Protein AF-A0A961VCJ3-F1 (afdb_monomer_lite)

Radius of gyration: 32.5 Å; chains: 1; bounding box: 56×21×113 Å

Secondary structure (DSSP, 8-state):
--------HHHHHHHHHHHHHHHHHHHHHHHHHHHHHHHHHHHHHHHHHHHHHHHHHHHHHHHHHHHHHHHHHHHHTT--SHHHHHHHHHHHHHHHHHHHHHHHHHHHHHHHHHHHHHHHHHHHHHHHHHHHT----

Sequence (137 aa):
MAMSVEVPAAVREFAEKGLEQAKENYAKLKAVAEDANGAVEDTFATATKGMTD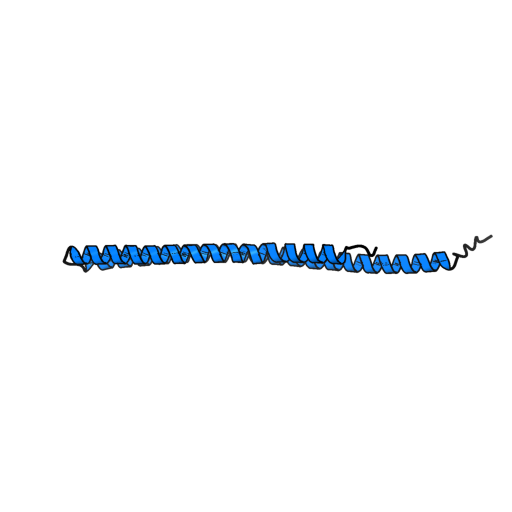FSLRAIDMVKDNADASFDFCKSLFGVKTVSEVIELQTGFVRTQYEAAVSQSKELTEFANDLTQKTFKPLADNAQKAFKDFKLPA

pLDDT: mean 82.03, std 11.37, range [35.59, 94.69]

Foldseek 3Di:
DDPPPPPPPVNVVVVVVVVVVVVVVVVLVVVLVVLLVVLVVQLVVLVVVLVVVVVVLVVVLVVVVVVLVVVLVVQVVVDDDPVSVVVSVVVSVVVVVVSVVVSVVVVVVSVVVNCCSNVVSVVVSVVVSVVVPPPDD

Structure (mmCIF, N/CA/C/O backbone):
data_AF-A0A961VCJ3-F1
#
_entry.id   AF-A0A961VCJ3-F1
#
loop_
_atom_site.group_PDB
_atom_site.id
_atom_site.type_symbol
_atom_site.label_atom_id
_atom_site.label_alt_id
_atom_site.label_comp_id
_atom_site.label_asym_id
_atom_site.label_entity_id
_atom_site.label_seq_id
_atom_site.pdbx_PDB_ins_code
_atom_site.Cartn_x
_atom_site.Cartn_y
_atom_site.Cartn_z
_atom_site.occupancy
_atom_site.B_iso_or_equiv
_atom_site.auth_seq_id
_atom_site.auth_comp_id
_atom_site.auth_asym_id
_atom_site.auth_atom_id
_atom_site.pdbx_PDB_model_num
ATOM 1 N N . MET A 1 1 ? 25.626 -6.279 -75.212 1.00 35.59 1 MET A N 1
ATOM 2 C CA . MET A 1 1 ? 26.747 -5.725 -74.426 1.00 35.59 1 MET A CA 1
ATOM 3 C C . MET A 1 1 ? 26.295 -5.681 -72.981 1.00 35.59 1 MET A C 1
ATOM 5 O O . MET A 1 1 ? 25.295 -5.034 -72.704 1.00 35.59 1 MET A O 1
ATOM 9 N N . ALA A 1 2 ? 26.932 -6.457 -72.106 1.00 42.78 2 ALA A N 1
ATOM 10 C CA . ALA A 1 2 ? 26.619 -6.447 -70.683 1.00 42.78 2 ALA A CA 1
ATOM 11 C C . ALA A 1 2 ? 27.170 -5.148 -70.081 1.00 42.78 2 ALA A C 1
ATOM 13 O O . ALA A 1 2 ? 28.362 -4.878 -70.199 1.00 42.78 2 ALA A O 1
ATOM 14 N N . MET A 1 3 ? 26.305 -4.323 -69.490 1.00 38.69 3 MET A N 1
ATOM 15 C CA . MET A 1 3 ? 26.743 -3.204 -68.659 1.00 38.69 3 MET A CA 1
ATOM 16 C C . MET A 1 3 ? 27.303 -3.787 -67.362 1.00 38.69 3 MET A C 1
ATOM 18 O O . MET A 1 3 ? 26.560 -4.046 -66.417 1.00 38.69 3 MET A O 1
ATOM 22 N N . SER A 1 4 ? 28.610 -4.036 -67.335 1.00 49.41 4 SER A N 1
ATOM 23 C CA . SER A 1 4 ? 29.342 -4.301 -66.101 1.00 49.41 4 SER A CA 1
ATOM 24 C C . SER A 1 4 ? 29.375 -3.004 -65.299 1.00 49.41 4 SER A C 1
ATOM 26 O O . SER A 1 4 ? 30.224 -2.145 -65.522 1.00 49.41 4 SER A O 1
ATOM 28 N N . VAL A 1 5 ? 28.406 -2.822 -64.403 1.00 56.38 5 VAL A N 1
ATOM 29 C CA . VAL A 1 5 ? 28.490 -1.790 -63.368 1.00 56.38 5 VAL A CA 1
ATOM 30 C C . VAL A 1 5 ? 29.555 -2.261 -62.382 1.00 56.38 5 VAL A C 1
ATOM 32 O O . VAL A 1 5 ? 29.269 -3.004 -61.446 1.00 56.38 5 VAL A O 1
ATOM 35 N N . GLU A 1 6 ? 30.809 -1.884 -62.622 1.00 60.78 6 GLU A N 1
ATOM 36 C CA . GLU A 1 6 ? 31.854 -1.976 -61.606 1.00 60.78 6 GLU A CA 1
ATOM 37 C C . GLU A 1 6 ? 31.516 -0.954 -60.525 1.00 60.78 6 GLU A C 1
ATOM 39 O O . GLU A 1 6 ? 31.773 0.241 -60.658 1.00 60.78 6 GLU A O 1
ATOM 44 N N . VAL A 1 7 ? 30.846 -1.423 -59.473 1.00 63.94 7 VAL A N 1
ATOM 45 C CA . VAL A 1 7 ? 30.576 -0.615 -58.287 1.00 63.94 7 VAL A CA 1
ATOM 46 C C . VAL A 1 7 ? 31.932 -0.161 -57.728 1.00 63.94 7 VAL A C 1
ATOM 48 O O . VAL A 1 7 ? 32.728 -1.022 -57.338 1.00 63.94 7 VAL A O 1
ATOM 51 N N . PRO A 1 8 ? 32.227 1.154 -57.686 1.00 77.62 8 PRO A N 1
ATOM 52 C CA . PRO A 1 8 ? 33.498 1.650 -57.169 1.00 77.62 8 PRO A CA 1
ATOM 53 C C . PRO A 1 8 ? 33.712 1.171 -55.730 1.00 77.62 8 PRO A C 1
ATOM 55 O O . PRO A 1 8 ? 32.765 1.154 -54.944 1.00 77.62 8 PRO A O 1
ATOM 58 N N . ALA A 1 9 ? 34.946 0.820 -55.356 1.00 77.50 9 ALA A N 1
ATOM 59 C CA . ALA A 1 9 ? 35.259 0.279 -54.026 1.00 77.50 9 ALA A CA 1
ATOM 60 C C . ALA A 1 9 ? 34.726 1.153 -52.871 1.00 77.50 9 ALA A C 1
ATOM 62 O O . ALA A 1 9 ? 34.202 0.627 -51.895 1.00 77.50 9 ALA A O 1
ATOM 63 N N . ALA A 1 10 ? 34.747 2.481 -53.032 1.00 72.50 10 ALA A N 1
ATOM 64 C CA . ALA A 1 10 ? 34.183 3.429 -52.070 1.00 72.50 10 ALA A CA 1
ATOM 65 C C . ALA A 1 10 ? 32.655 3.295 -51.887 1.00 72.50 10 ALA A C 1
ATOM 67 O O . ALA A 1 10 ? 32.147 3.458 -50.782 1.00 72.50 10 ALA A O 1
ATOM 68 N N . VAL A 1 11 ? 31.911 2.972 -52.952 1.00 75.69 11 VAL A N 1
ATOM 69 C CA . VAL A 1 11 ? 30.454 2.743 -52.897 1.00 75.69 11 VAL A CA 1
ATOM 70 C C . VAL A 1 11 ? 30.147 1.415 -52.209 1.00 75.69 11 VAL A C 1
ATOM 72 O O . VAL A 1 11 ? 29.187 1.321 -51.448 1.00 75.69 11 VAL A O 1
ATOM 75 N N . ARG A 1 12 ? 30.985 0.398 -52.434 1.00 76.38 12 ARG A N 1
ATOM 76 C CA . ARG A 1 12 ? 30.874 -0.902 -51.766 1.00 76.38 12 ARG A CA 1
ATOM 77 C C . ARG A 1 12 ? 31.169 -0.802 -50.268 1.00 76.38 12 ARG A C 1
ATOM 79 O O . ARG A 1 12 ? 30.366 -1.282 -49.482 1.00 76.38 12 ARG A O 1
ATOM 86 N N . GLU A 1 13 ? 32.243 -0.118 -49.880 1.00 82.50 13 GLU A N 1
ATOM 87 C CA . GLU A 1 13 ? 32.601 0.098 -48.470 1.00 82.50 13 GLU A CA 1
ATOM 88 C C . GLU A 1 13 ? 31.538 0.932 -47.734 1.00 82.50 13 GLU A C 1
ATOM 90 O O . GLU A 1 13 ? 31.165 0.620 -46.605 1.00 82.50 13 GLU A O 1
ATOM 95 N N . PHE A 1 14 ? 31.000 1.971 -48.383 1.00 76.19 14 PHE A N 1
ATOM 96 C CA . PHE A 1 14 ? 29.902 2.765 -47.828 1.00 76.19 14 PHE A CA 1
ATOM 97 C C . PHE A 1 14 ? 28.627 1.932 -47.645 1.00 76.19 14 PHE A C 1
ATOM 99 O O . PHE A 1 14 ? 27.967 2.036 -46.613 1.00 76.19 14 PHE A O 1
ATOM 106 N N . ALA A 1 15 ? 28.292 1.078 -48.616 1.00 81.31 15 ALA A N 1
ATOM 107 C CA . ALA A 1 15 ? 27.157 0.169 -48.508 1.00 81.31 15 ALA A CA 1
ATOM 108 C C . ALA A 1 15 ? 27.363 -0.882 -47.406 1.00 81.31 15 ALA A C 1
ATOM 110 O O . ALA A 1 15 ? 26.435 -1.141 -46.645 1.00 81.31 15 ALA A O 1
ATOM 111 N N . GLU A 1 16 ? 28.564 -1.453 -47.282 1.00 81.00 16 GLU A N 1
ATOM 112 C CA . GLU A 1 16 ? 28.918 -2.420 -46.235 1.00 81.00 16 GLU A CA 1
ATOM 113 C C . GLU A 1 16 ? 28.812 -1.782 -44.838 1.00 81.00 16 GLU A C 1
ATOM 115 O O . GLU A 1 16 ? 28.084 -2.302 -43.991 1.00 81.00 16 GLU A O 1
ATOM 120 N N . LYS A 1 17 ? 29.393 -0.590 -44.636 1.00 81.38 17 LYS A N 1
ATOM 121 C CA . LYS A 1 17 ? 29.268 0.183 -43.385 1.00 81.38 17 LYS A CA 1
ATOM 122 C C . LYS A 1 17 ? 27.830 0.593 -43.078 1.00 81.38 17 LYS A C 1
ATOM 124 O O . LYS A 1 17 ? 27.390 0.487 -41.936 1.00 81.38 17 LYS A O 1
ATOM 129 N N . GLY A 1 18 ? 27.084 1.055 -44.081 1.00 76.56 18 GLY A N 1
ATOM 130 C CA . GLY A 1 18 ? 25.681 1.438 -43.918 1.00 76.56 18 GLY A CA 1
ATOM 131 C C . GLY A 1 18 ? 24.798 0.249 -43.537 1.00 76.56 18 GLY A C 1
ATOM 132 O O . GLY A 1 18 ? 23.907 0.380 -42.699 1.00 76.56 18 GLY A O 1
ATOM 133 N N . LEU A 1 19 ? 25.071 -0.932 -44.100 1.00 81.94 19 LEU A N 1
ATOM 134 C CA . LEU A 1 19 ? 24.358 -2.162 -43.767 1.00 81.94 19 LEU A CA 1
ATOM 135 C C . LEU A 1 19 ? 24.700 -2.655 -42.353 1.00 81.94 19 LEU A C 1
ATOM 137 O O . LEU A 1 19 ? 23.807 -3.110 -41.638 1.00 81.94 19 LEU A O 1
ATOM 141 N N . GLU A 1 20 ? 25.966 -2.563 -41.940 1.00 85.06 20 GLU A N 1
ATOM 142 C CA . GLU A 1 20 ? 26.389 -2.870 -40.568 1.00 85.06 20 GLU A CA 1
ATOM 143 C C . GLU A 1 20 ? 25.739 -1.925 -39.554 1.00 85.06 20 GLU A C 1
ATOM 145 O O . GLU A 1 20 ? 25.123 -2.396 -38.598 1.00 85.06 20 GLU A O 1
ATOM 150 N N . GLN A 1 21 ? 25.759 -0.614 -39.809 1.00 76.25 21 GLN A N 1
ATOM 151 C CA . GLN A 1 21 ? 25.080 0.374 -38.965 1.00 76.25 21 GLN A CA 1
ATOM 152 C C . GLN A 1 21 ? 23.567 0.145 -38.905 1.00 76.25 21 GLN A C 1
ATOM 154 O O . GLN A 1 21 ? 22.969 0.238 -37.835 1.00 76.25 21 GLN A O 1
ATOM 159 N N . ALA A 1 22 ? 22.928 -0.193 -40.028 1.00 78.94 22 ALA A N 1
ATOM 160 C CA . ALA A 1 22 ? 21.501 -0.502 -40.052 1.00 78.94 22 ALA A CA 1
ATOM 161 C C . ALA A 1 22 ? 21.171 -1.745 -39.212 1.00 78.94 22 ALA A C 1
ATOM 163 O O . ALA A 1 22 ? 20.191 -1.735 -38.467 1.00 78.94 22 ALA A O 1
ATOM 164 N N . LYS A 1 23 ? 21.999 -2.797 -39.285 1.00 82.75 23 LYS A N 1
ATOM 165 C CA . LYS A 1 23 ? 21.848 -4.005 -38.457 1.00 82.75 23 LYS A CA 1
ATOM 166 C C . LYS A 1 23 ? 22.050 -3.708 -36.975 1.00 82.75 23 LYS A C 1
ATOM 168 O O . LYS A 1 23 ? 21.260 -4.180 -36.161 1.00 82.75 23 LYS A O 1
ATOM 173 N N . GLU A 1 24 ? 23.065 -2.921 -36.628 1.00 85.50 24 GLU A N 1
ATOM 174 C CA . GLU A 1 24 ? 23.337 -2.525 -35.244 1.00 85.50 24 GLU A CA 1
ATOM 175 C C . GLU A 1 24 ? 22.185 -1.688 -34.671 1.00 85.50 24 GLU A C 1
ATOM 177 O O . GLU A 1 24 ? 21.675 -1.977 -33.588 1.00 85.50 24 GLU A O 1
ATOM 182 N N . ASN A 1 25 ? 21.709 -0.699 -35.428 1.00 78.06 25 ASN A N 1
ATOM 183 C CA . ASN A 1 25 ? 20.590 0.148 -35.024 1.00 78.06 25 ASN A CA 1
ATOM 184 C C . ASN A 1 25 ? 19.287 -0.650 -34.903 1.00 78.06 25 ASN A C 1
ATOM 186 O O . ASN A 1 25 ? 18.537 -0.454 -33.949 1.00 78.06 25 ASN A O 1
ATOM 190 N N . TYR A 1 26 ? 19.032 -1.587 -35.819 1.00 77.62 26 TYR A N 1
ATOM 191 C CA . TYR A 1 26 ? 17.888 -2.492 -35.725 1.00 77.62 26 TYR A CA 1
ATOM 192 C C . TYR A 1 26 ? 17.965 -3.385 -34.480 1.00 77.62 26 TYR A C 1
ATOM 194 O O . TYR A 1 26 ? 16.971 -3.535 -33.773 1.00 77.62 26 TYR A O 1
ATOM 202 N N . ALA A 1 27 ? 19.141 -3.941 -34.171 1.00 86.00 27 ALA A N 1
ATOM 203 C CA . ALA A 1 27 ? 19.340 -4.752 -32.973 1.00 86.00 27 ALA A CA 1
ATOM 204 C C . ALA A 1 27 ? 19.094 -3.944 -31.686 1.00 86.00 27 ALA A C 1
ATOM 206 O O . ALA A 1 27 ? 18.404 -4.429 -30.790 1.00 86.00 27 ALA A O 1
ATOM 207 N N . LYS A 1 28 ? 19.576 -2.693 -31.619 1.00 82.06 28 LYS A N 1
ATOM 208 C CA . LYS A 1 28 ? 19.300 -1.773 -30.500 1.00 82.06 28 LYS A CA 1
ATOM 209 C C . LYS A 1 28 ? 17.808 -1.470 -30.364 1.00 82.06 28 LYS A C 1
ATOM 211 O O . LYS A 1 28 ? 17.266 -1.565 -29.268 1.00 82.06 28 LYS A O 1
ATOM 216 N N . LEU A 1 29 ? 17.131 -1.157 -31.469 1.00 78.50 29 LEU A N 1
ATOM 217 C CA . LEU A 1 29 ? 15.687 -0.902 -31.475 1.00 78.50 29 LEU A CA 1
ATOM 218 C C . LEU A 1 29 ? 14.887 -2.122 -31.005 1.00 78.50 29 LEU A C 1
ATOM 220 O O . LEU A 1 29 ? 13.963 -1.973 -30.209 1.00 78.50 29 LEU A O 1
ATOM 224 N N . LYS A 1 30 ? 15.261 -3.325 -31.456 1.00 82.94 30 LYS A N 1
ATOM 225 C CA . LYS A 1 30 ? 14.630 -4.576 -31.024 1.00 82.94 30 LYS A CA 1
ATOM 226 C C . LYS A 1 30 ? 14.794 -4.795 -29.519 1.00 82.94 30 LYS A C 1
ATOM 228 O O . LYS A 1 30 ? 13.809 -5.086 -28.854 1.00 82.94 30 LYS A O 1
ATOM 233 N N . ALA A 1 31 ? 16.001 -4.595 -28.989 1.00 83.31 31 ALA A N 1
ATOM 234 C CA . ALA A 1 31 ? 16.268 -4.729 -27.559 1.00 83.31 31 ALA A CA 1
ATOM 235 C C . ALA A 1 31 ? 15.456 -3.723 -26.723 1.00 83.31 31 ALA A C 1
ATOM 237 O O . ALA A 1 31 ? 14.862 -4.100 -25.720 1.00 83.31 31 ALA A O 1
ATOM 238 N N . VAL A 1 32 ? 15.358 -2.464 -27.168 1.00 80.06 32 VAL A N 1
ATOM 239 C CA . VAL A 1 32 ? 14.521 -1.446 -26.506 1.00 80.06 32 VAL A CA 1
ATOM 240 C C . VAL A 1 32 ? 13.040 -1.833 -26.533 1.00 80.06 32 VAL A C 1
ATOM 242 O O . VAL A 1 32 ? 12.342 -1.640 -25.541 1.00 80.06 32 VAL A O 1
ATOM 245 N N . ALA A 1 33 ? 12.551 -2.385 -27.646 1.00 76.69 33 ALA A N 1
ATOM 246 C CA . ALA A 1 33 ? 11.166 -2.834 -27.758 1.00 76.69 33 ALA A CA 1
ATOM 247 C C . ALA A 1 33 ? 10.864 -4.035 -26.841 1.00 76.69 33 ALA A C 1
ATOM 249 O O . ALA A 1 33 ? 9.811 -4.059 -26.207 1.00 76.69 33 ALA A O 1
ATOM 250 N N . GLU A 1 34 ? 11.782 -5.000 -26.738 1.00 83.44 34 GLU A N 1
ATOM 251 C CA . GLU A 1 34 ? 11.662 -6.153 -25.834 1.00 83.44 34 GLU A CA 1
ATOM 252 C C . GLU A 1 34 ? 11.692 -5.716 -24.354 1.00 83.44 34 GLU A C 1
ATOM 254 O O . GLU A 1 34 ? 10.799 -6.102 -23.597 1.00 83.44 34 GLU A O 1
ATOM 259 N N . ASP A 1 35 ? 12.626 -4.835 -23.963 1.00 80.12 35 ASP A N 1
ATOM 260 C CA . ASP A 1 35 ? 12.703 -4.251 -22.608 1.00 80.12 35 ASP A CA 1
ATOM 261 C C . ASP A 1 35 ? 11.418 -3.473 -22.253 1.00 80.12 35 ASP A C 1
ATOM 263 O O . ASP A 1 35 ? 10.896 -3.576 -21.139 1.00 80.12 35 ASP A O 1
ATOM 267 N N . ALA A 1 36 ? 10.878 -2.694 -23.198 1.00 76.06 36 ALA A N 1
ATOM 268 C CA . ALA A 1 36 ? 9.642 -1.941 -22.997 1.00 76.06 36 ALA A CA 1
ATOM 269 C C . ALA A 1 36 ? 8.421 -2.858 -22.832 1.00 76.06 36 ALA A C 1
ATOM 271 O O . ALA A 1 36 ? 7.574 -2.590 -21.980 1.00 76.06 36 ALA A O 1
ATOM 272 N N . ASN A 1 37 ? 8.333 -3.942 -23.609 1.00 76.12 37 ASN A N 1
ATOM 273 C CA . ASN A 1 37 ? 7.220 -4.885 -23.516 1.00 76.12 37 ASN A CA 1
ATOM 274 C C . ASN A 1 37 ? 7.234 -5.638 -22.175 1.00 76.12 37 ASN A C 1
ATOM 276 O O . ASN A 1 37 ? 6.197 -5.729 -21.521 1.00 76.12 37 ASN A O 1
ATOM 280 N N . GLY A 1 38 ? 8.413 -6.082 -21.720 1.00 82.00 38 GLY A N 1
ATOM 281 C CA . GLY A 1 38 ? 8.575 -6.700 -20.399 1.00 82.00 38 GLY A CA 1
ATOM 282 C C . GLY A 1 38 ? 8.199 -5.753 -19.255 1.00 82.00 38 GLY A C 1
ATOM 283 O O . GLY A 1 38 ? 7.472 -6.138 -18.344 1.00 82.00 38 GLY A O 1
ATOM 284 N N . ALA A 1 39 ? 8.590 -4.478 -19.340 1.00 79.00 39 ALA A N 1
ATOM 285 C CA . ALA A 1 39 ? 8.220 -3.488 -18.328 1.00 79.00 39 ALA A CA 1
ATOM 286 C C . ALA A 1 39 ? 6.704 -3.258 -18.236 1.00 79.00 39 ALA A C 1
ATOM 288 O O . ALA A 1 39 ? 6.182 -3.078 -17.139 1.00 79.00 39 ALA A O 1
ATOM 289 N N . VAL A 1 40 ? 5.984 -3.283 -19.362 1.00 79.75 40 VAL A N 1
ATOM 290 C CA . VAL A 1 40 ? 4.517 -3.160 -19.372 1.00 79.75 40 VAL A CA 1
ATOM 291 C C . VAL A 1 40 ? 3.851 -4.378 -18.726 1.00 79.75 40 VAL A C 1
ATOM 293 O O . VAL A 1 40 ? 2.915 -4.210 -17.939 1.00 79.75 40 VAL A O 1
ATOM 296 N N . GLU A 1 41 ? 4.334 -5.587 -19.019 1.00 84.12 41 GLU A N 1
ATOM 297 C CA . GLU A 1 41 ? 3.847 -6.820 -18.385 1.00 84.12 41 GLU A CA 1
ATOM 298 C C . GLU A 1 41 ? 4.062 -6.789 -16.862 1.00 84.12 41 GLU A C 1
ATOM 300 O O . GLU A 1 41 ? 3.119 -7.023 -16.098 1.00 84.12 41 GLU A O 1
ATOM 305 N N . ASP A 1 42 ? 5.256 -6.394 -16.412 1.00 82.81 42 ASP A N 1
ATOM 306 C CA . ASP A 1 42 ? 5.589 -6.251 -14.990 1.00 82.81 42 ASP A CA 1
ATOM 307 C C . ASP A 1 42 ? 4.743 -5.174 -14.297 1.00 82.81 42 ASP A C 1
ATOM 309 O O . ASP A 1 42 ? 4.267 -5.377 -13.173 1.00 82.81 42 ASP A O 1
ATOM 313 N N . THR A 1 43 ? 4.504 -4.035 -14.958 1.00 80.69 43 THR A N 1
ATOM 314 C CA . THR A 1 43 ? 3.613 -2.980 -14.459 1.00 80.69 43 THR A CA 1
ATOM 315 C C . THR A 1 43 ? 2.193 -3.511 -14.258 1.00 80.69 43 THR A C 1
ATOM 317 O O . THR A 1 43 ? 1.586 -3.256 -13.216 1.00 80.69 43 THR A O 1
ATOM 320 N N . PHE A 1 44 ? 1.657 -4.274 -15.214 1.00 81.00 44 PHE A N 1
ATOM 321 C CA . PHE A 1 44 ? 0.306 -4.830 -15.116 1.00 81.00 44 PHE A CA 1
ATOM 322 C C . PHE A 1 44 ? 0.187 -5.871 -13.993 1.00 81.00 44 PHE A C 1
ATOM 324 O O . PHE A 1 44 ? -0.764 -5.835 -13.202 1.00 81.00 44 PHE A O 1
ATOM 331 N N . ALA A 1 45 ? 1.173 -6.764 -13.877 1.00 86.06 45 ALA A N 1
ATOM 332 C CA . ALA A 1 45 ? 1.240 -7.745 -12.798 1.00 86.06 45 ALA A CA 1
ATOM 333 C C . ALA A 1 45 ? 1.341 -7.064 -11.421 1.00 86.06 45 ALA A C 1
ATOM 335 O O . ALA A 1 45 ? 0.600 -7.406 -10.495 1.00 86.06 45 ALA A O 1
ATOM 336 N N . THR A 1 46 ? 2.199 -6.048 -11.303 1.00 85.19 46 THR A N 1
ATOM 337 C CA . THR A 1 46 ? 2.378 -5.247 -10.083 1.00 85.19 46 THR A CA 1
ATOM 338 C C . THR A 1 46 ? 1.101 -4.512 -9.696 1.00 85.19 46 THR A C 1
ATOM 340 O O . THR A 1 46 ? 0.698 -4.568 -8.536 1.00 85.19 46 THR A O 1
ATOM 343 N N . ALA A 1 47 ? 0.433 -3.859 -10.649 1.00 82.44 47 ALA A N 1
ATOM 344 C CA . ALA A 1 47 ? -0.813 -3.142 -10.396 1.00 82.44 47 ALA A CA 1
ATOM 345 C C . ALA A 1 47 ? -1.926 -4.088 -9.915 1.00 82.44 47 ALA A C 1
ATOM 347 O O . ALA A 1 47 ? -2.624 -3.790 -8.945 1.00 82.44 47 ALA A O 1
ATOM 348 N N . THR A 1 48 ? -2.052 -5.258 -10.548 1.00 85.25 48 THR A N 1
ATOM 349 C CA . THR A 1 48 ? -3.043 -6.279 -10.169 1.00 85.25 48 THR A CA 1
ATOM 350 C C . THR A 1 48 ? -2.776 -6.831 -8.768 1.00 85.25 48 THR A C 1
ATO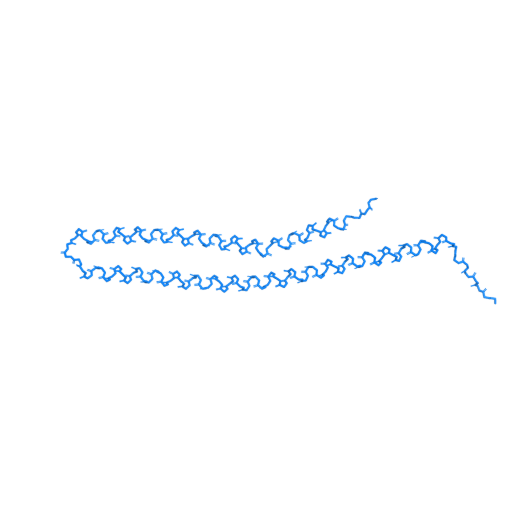M 352 O O . THR A 1 48 ? -3.697 -6.951 -7.953 1.00 85.25 48 THR A O 1
ATOM 355 N N . LYS A 1 49 ? -1.507 -7.121 -8.455 1.00 89.19 49 LYS A N 1
ATOM 356 C CA . LYS A 1 49 ? -1.101 -7.532 -7.109 1.00 89.19 49 LYS A CA 1
ATOM 357 C C . LYS A 1 49 ? -1.392 -6.433 -6.087 1.00 89.19 49 LYS A C 1
ATOM 359 O O . LYS A 1 49 ? -2.013 -6.716 -5.072 1.00 89.19 49 LYS A O 1
ATOM 364 N N . GLY A 1 50 ? -1.038 -5.184 -6.391 1.00 86.81 50 GLY A N 1
ATOM 365 C CA . GLY A 1 50 ? -1.327 -4.033 -5.539 1.00 86.81 50 GLY A CA 1
ATOM 366 C C . GLY A 1 50 ? -2.816 -3.906 -5.215 1.00 86.81 50 GLY A C 1
ATOM 367 O O . GLY A 1 50 ? -3.179 -3.774 -4.052 1.00 86.81 50 GLY A O 1
ATOM 368 N N . MET A 1 51 ? -3.702 -4.032 -6.206 1.00 84.25 51 MET A N 1
ATOM 369 C CA . MET A 1 51 ? -5.154 -3.993 -5.970 1.00 84.25 51 MET A CA 1
ATOM 370 C C . MET A 1 51 ? -5.631 -5.110 -5.025 1.00 84.25 51 MET A C 1
ATOM 372 O O . MET A 1 51 ? -6.501 -4.894 -4.177 1.00 84.25 51 MET A O 1
ATOM 376 N N . THR A 1 52 ? -5.054 -6.305 -5.160 1.00 89.62 52 THR A N 1
ATOM 377 C CA . THR A 1 52 ? -5.367 -7.450 -4.295 1.00 89.62 52 THR A CA 1
ATOM 378 C C . THR A 1 52 ? -4.882 -7.206 -2.867 1.00 89.62 52 THR A C 1
ATOM 380 O O . THR A 1 52 ? -5.665 -7.339 -1.927 1.00 89.62 52 THR A O 1
ATOM 383 N N . ASP A 1 53 ? -3.630 -6.776 -2.707 1.00 88.50 53 ASP A N 1
ATOM 384 C CA . ASP A 1 53 ? -3.022 -6.476 -1.407 1.00 88.50 53 ASP A CA 1
ATOM 385 C C . ASP A 1 53 ? -3.782 -5.343 -0.690 1.00 88.50 53 ASP A C 1
ATOM 387 O O . ASP A 1 53 ? -4.082 -5.449 0.500 1.00 88.50 53 ASP A O 1
ATOM 391 N N . PHE A 1 54 ? -4.193 -4.299 -1.422 1.00 87.12 54 PHE A N 1
ATOM 392 C CA . PHE A 1 54 ? -5.047 -3.227 -0.902 1.00 87.12 54 PHE A CA 1
ATOM 393 C C . PHE A 1 54 ? -6.391 -3.754 -0.385 1.00 87.12 54 PHE A C 1
ATOM 395 O O . PHE A 1 54 ? -6.830 -3.389 0.705 1.00 87.12 54 PHE A O 1
ATOM 402 N N . SER A 1 55 ? -7.041 -4.631 -1.155 1.00 85.38 55 SER A N 1
ATOM 403 C CA . SER A 1 55 ? -8.339 -5.206 -0.786 1.00 85.38 55 SER A CA 1
ATOM 404 C C . SER A 1 55 ? -8.241 -6.059 0.481 1.00 85.38 55 SER A C 1
ATOM 406 O O . SER A 1 55 ? -9.099 -5.960 1.356 1.00 85.38 55 SER A O 1
ATOM 408 N N . LEU A 1 56 ? -7.176 -6.858 0.610 1.00 91.94 56 LEU A N 1
ATOM 409 C CA . LEU A 1 56 ? -6.900 -7.630 1.823 1.00 91.94 56 LEU A CA 1
ATOM 410 C C . LEU A 1 56 ? -6.648 -6.713 3.026 1.00 91.94 56 LEU A C 1
ATOM 412 O O . LEU A 1 56 ? -7.256 -6.915 4.075 1.00 91.94 56 LEU A O 1
ATOM 416 N N . ARG A 1 57 ? -5.851 -5.647 2.862 1.00 88.94 57 ARG A N 1
ATOM 417 C CA . ARG A 1 57 ? -5.601 -4.675 3.940 1.00 88.94 57 ARG A CA 1
ATOM 418 C C . ARG A 1 57 ? -6.886 -4.000 4.416 1.00 88.94 57 ARG A C 1
ATOM 420 O O . ARG A 1 57 ? -7.081 -3.832 5.616 1.00 88.94 57 ARG A O 1
ATOM 427 N N . ALA A 1 58 ? -7.777 -3.636 3.496 1.00 87.62 58 ALA A N 1
ATOM 428 C CA . ALA A 1 58 ? -9.062 -3.040 3.848 1.00 87.62 58 ALA A CA 1
ATOM 429 C C . ALA A 1 58 ? -9.929 -3.996 4.687 1.00 87.62 58 ALA A C 1
ATOM 431 O O . ALA A 1 58 ? -10.568 -3.563 5.647 1.00 87.62 58 ALA A O 1
ATOM 432 N N . ILE A 1 59 ? -9.925 -5.292 4.360 1.00 91.25 59 ILE A N 1
ATOM 433 C CA . ILE A 1 59 ? -10.630 -6.320 5.137 1.00 91.25 59 ILE A CA 1
ATOM 434 C C . ILE A 1 59 ? -10.029 -6.443 6.543 1.00 91.25 59 ILE A C 1
ATOM 436 O O . ILE A 1 59 ? -10.784 -6.453 7.517 1.00 91.25 59 ILE A O 1
ATOM 440 N N . ASP A 1 60 ? -8.700 -6.471 6.663 1.00 89.19 60 ASP A N 1
ATOM 441 C CA . ASP A 1 60 ? -8.015 -6.520 7.961 1.00 89.19 60 ASP A CA 1
ATOM 442 C C . ASP A 1 60 ? -8.372 -5.304 8.829 1.00 89.19 60 ASP A C 1
ATOM 444 O O . ASP A 1 60 ? -8.745 -5.461 9.987 1.00 89.19 60 ASP A O 1
ATOM 448 N N . MET A 1 61 ? -8.378 -4.094 8.259 1.00 86.75 61 MET A N 1
ATOM 449 C CA . MET A 1 61 ? -8.771 -2.878 8.986 1.00 86.75 61 MET A CA 1
ATOM 450 C C . MET A 1 61 ? -10.216 -2.935 9.499 1.00 86.75 61 MET A C 1
ATOM 452 O O . MET A 1 61 ? -10.514 -2.445 10.591 1.00 86.75 61 MET A O 1
ATOM 456 N N . VAL A 1 62 ? -11.141 -3.508 8.722 1.00 89.50 62 VAL A N 1
ATOM 457 C CA . VAL A 1 62 ? -12.5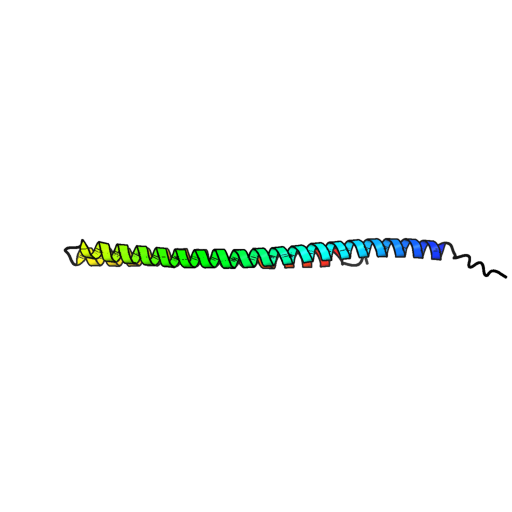30 -3.710 9.166 1.00 89.50 62 VAL A CA 1
ATOM 458 C C . VAL A 1 62 ? -12.580 -4.714 10.314 1.00 89.50 62 VAL A C 1
ATOM 460 O O . VAL A 1 62 ? -13.282 -4.471 11.297 1.00 89.50 62 VAL A O 1
ATOM 463 N N . LYS A 1 63 ? -11.824 -5.812 10.211 1.00 91.19 63 LYS A N 1
ATOM 464 C CA . LYS A 1 63 ? -11.725 -6.823 11.263 1.00 91.19 63 LYS A CA 1
ATOM 465 C C . LYS A 1 63 ? -11.170 -6.230 12.559 1.00 91.19 63 LYS A C 1
ATOM 467 O O . LYS A 1 63 ? -11.809 -6.390 13.593 1.00 91.19 63 LYS A O 1
ATOM 472 N N . ASP A 1 64 ? -10.062 -5.500 12.494 1.00 88.62 64 ASP A N 1
ATOM 473 C CA . ASP A 1 64 ? -9.425 -4.889 13.665 1.00 88.62 64 ASP A CA 1
ATOM 474 C C . ASP A 1 64 ? -10.374 -3.912 14.377 1.00 88.62 64 ASP A C 1
ATOM 476 O O . ASP A 1 64 ? -10.506 -3.932 15.601 1.00 88.62 64 ASP A O 1
ATOM 480 N N . ASN A 1 65 ? -11.103 -3.089 13.615 1.00 84.06 65 ASN A N 1
ATOM 481 C CA . ASN A 1 65 ? -12.087 -2.159 14.176 1.00 84.06 65 ASN A CA 1
ATOM 482 C C . ASN A 1 65 ? -13.294 -2.875 14.804 1.00 84.06 65 ASN A C 1
ATOM 484 O O . ASN A 1 65 ? -13.831 -2.414 15.819 1.00 84.06 65 ASN A O 1
ATOM 488 N N . ALA A 1 66 ? -13.740 -3.981 14.204 1.00 87.25 66 ALA A N 1
ATOM 489 C CA . ALA A 1 66 ? -14.820 -4.795 14.748 1.00 87.25 66 ALA A CA 1
ATOM 490 C C . ALA A 1 66 ? -14.385 -5.461 16.057 1.00 87.25 66 ALA A C 1
ATOM 492 O O . ALA A 1 66 ? -15.091 -5.333 17.056 1.00 87.25 66 ALA A O 1
ATOM 493 N N . ASP A 1 67 ? -13.212 -6.097 16.070 1.00 88.25 67 ASP A N 1
ATOM 494 C CA . ASP A 1 67 ? -12.638 -6.746 17.250 1.00 88.25 67 ASP A CA 1
ATOM 495 C C . ASP A 1 67 ? -12.473 -5.730 18.399 1.00 88.25 67 ASP A C 1
ATOM 497 O O . ASP A 1 67 ? -12.975 -5.965 19.498 1.00 88.25 67 ASP A O 1
ATOM 501 N N . ALA A 1 68 ? -11.919 -4.540 18.129 1.00 87.06 68 ALA A N 1
ATOM 502 C CA . ALA A 1 68 ? -11.793 -3.470 19.124 1.00 87.06 68 ALA A CA 1
ATOM 503 C C . ALA A 1 68 ? -13.151 -3.003 19.685 1.00 8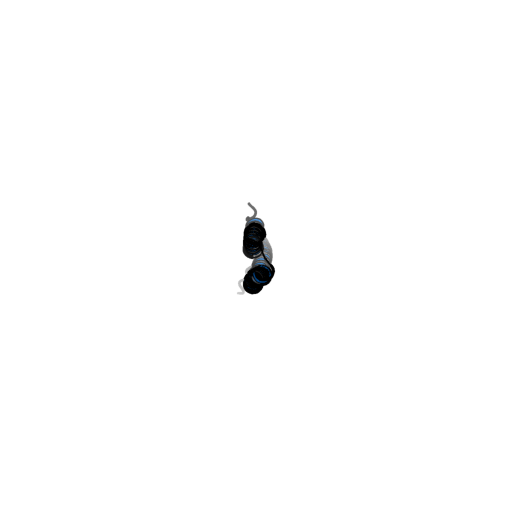7.06 68 ALA A C 1
ATOM 505 O O . ALA A 1 68 ? -13.294 -2.772 20.889 1.00 87.06 68 ALA A O 1
ATOM 506 N N . SER A 1 69 ? -14.169 -2.886 18.829 1.00 84.00 69 SER A N 1
ATOM 507 C CA . SER A 1 69 ? -15.523 -2.501 19.249 1.00 84.00 69 SER A CA 1
ATOM 508 C C . SER A 1 69 ? -16.188 -3.590 20.094 1.00 84.00 69 SER A C 1
ATOM 510 O O . SER A 1 69 ? -16.817 -3.287 21.110 1.00 84.00 69 SER A O 1
ATOM 512 N N . PHE A 1 70 ? -16.031 -4.862 19.714 1.00 89.50 70 PHE A N 1
ATOM 513 C CA . PHE A 1 70 ? -16.543 -5.994 20.484 1.00 89.50 70 PHE A CA 1
ATOM 514 C C . PHE A 1 70 ? -15.865 -6.103 21.848 1.00 89.50 70 PHE A C 1
ATOM 516 O O . PHE A 1 70 ? -16.558 -6.300 22.848 1.00 89.50 70 PHE A O 1
ATOM 523 N N . ASP A 1 71 ? -14.548 -5.925 21.912 1.00 87.94 71 ASP A N 1
ATOM 524 C CA . ASP A 1 71 ? -13.798 -5.941 23.165 1.00 87.94 71 ASP A CA 1
ATOM 525 C C . ASP A 1 71 ? -14.206 -4.789 24.084 1.00 87.94 71 ASP A C 1
ATOM 527 O O . ASP A 1 71 ? -14.409 -4.997 25.286 1.00 87.94 71 ASP A O 1
ATOM 531 N N . PHE A 1 72 ? -14.426 -3.593 23.533 1.00 86.50 72 PHE A N 1
ATOM 532 C CA . PHE A 1 72 ? -14.975 -2.472 24.289 1.00 86.50 72 PHE A CA 1
ATOM 533 C C . PHE A 1 72 ? -16.369 -2.793 24.848 1.00 86.50 72 PHE A C 1
ATOM 535 O O . PHE A 1 72 ? -16.588 -2.681 26.056 1.00 86.50 72 PHE A O 1
ATOM 542 N N . CYS A 1 73 ? -17.293 -3.281 24.012 1.00 86.56 73 CYS A N 1
ATOM 543 C CA . CYS A 1 73 ? -18.631 -3.688 24.452 1.00 86.56 73 CYS A CA 1
ATOM 544 C C . CYS A 1 73 ? -18.585 -4.784 25.523 1.00 86.56 73 CYS A C 1
ATOM 546 O O . CYS A 1 73 ? -19.312 -4.709 26.512 1.00 86.56 73 CYS A O 1
ATOM 548 N N . LYS A 1 74 ? -17.716 -5.786 25.364 1.00 86.00 74 LYS A N 1
ATOM 549 C CA . LYS A 1 74 ? -17.515 -6.851 26.351 1.00 86.00 74 LYS A CA 1
ATOM 550 C C . LYS A 1 74 ? -17.028 -6.286 27.685 1.00 86.00 74 LYS A C 1
ATOM 552 O O . LYS A 1 74 ? -17.507 -6.702 28.738 1.00 86.00 74 LYS A O 1
ATOM 557 N N . SER A 1 75 ? -16.116 -5.322 27.635 1.00 86.56 75 SER A N 1
ATOM 558 C CA . SER A 1 75 ? -15.548 -4.679 28.820 1.00 86.56 75 SER A CA 1
ATOM 559 C C . SER A 1 75 ? -16.587 -3.854 29.586 1.00 86.56 75 SER A C 1
ATOM 561 O O . SER A 1 75 ? -16.580 -3.859 30.817 1.00 86.56 75 SER A O 1
ATOM 563 N N . LEU A 1 76 ? -17.547 -3.232 28.888 1.00 86.19 76 LEU A N 1
ATOM 564 C CA . LEU A 1 76 ? -18.653 -2.495 29.514 1.00 86.19 76 LEU A CA 1
ATOM 565 C C . LEU A 1 76 ? -19.571 -3.374 30.380 1.00 86.19 76 LEU A C 1
ATOM 567 O O . LEU A 1 76 ? -20.160 -2.873 31.333 1.00 86.19 76 LEU A O 1
ATOM 571 N N . PHE A 1 77 ? -19.685 -4.678 30.110 1.00 86.25 77 PHE A N 1
ATOM 572 C CA . PHE A 1 77 ? -20.461 -5.582 30.973 1.00 86.25 77 PHE A CA 1
ATOM 573 C C . PHE A 1 77 ? -19.761 -5.905 32.303 1.00 86.25 77 PHE A C 1
ATOM 575 O O . PHE A 1 77 ? -20.402 -6.408 33.224 1.00 86.25 77 PHE A O 1
ATOM 582 N N . GLY A 1 78 ? -18.451 -5.656 32.406 1.00 82.81 78 GLY A N 1
ATOM 583 C CA . GLY A 1 78 ? -17.647 -5.988 33.583 1.00 82.81 78 GLY A CA 1
ATOM 584 C C . GLY A 1 78 ? -17.514 -4.865 34.614 1.00 82.81 78 GLY A C 1
ATOM 585 O O . GLY A 1 78 ? -17.117 -5.137 35.748 1.00 82.81 78 GLY A O 1
ATOM 586 N N . VAL A 1 79 ? -17.832 -3.623 34.243 1.00 90.12 79 VAL A N 1
ATOM 587 C CA . VAL A 1 79 ? -17.602 -2.443 35.092 1.00 90.12 79 VAL A CA 1
ATOM 588 C C . VAL A 1 79 ? -18.744 -2.192 36.071 1.00 90.12 79 VAL A C 1
ATOM 590 O O . VAL A 1 79 ? -19.913 -2.435 35.778 1.00 90.12 79 VAL A O 1
ATOM 593 N N . LYS A 1 80 ? -18.399 -1.709 37.266 1.00 89.19 80 LYS A N 1
ATOM 594 C CA . LYS A 1 80 ? -19.321 -1.506 38.398 1.00 89.19 80 LYS A CA 1
ATOM 595 C C . LYS A 1 80 ? -19.442 -0.041 38.800 1.00 89.19 80 LYS A C 1
ATOM 597 O O . LYS A 1 80 ? -20.356 0.319 39.541 1.00 89.19 80 LYS A O 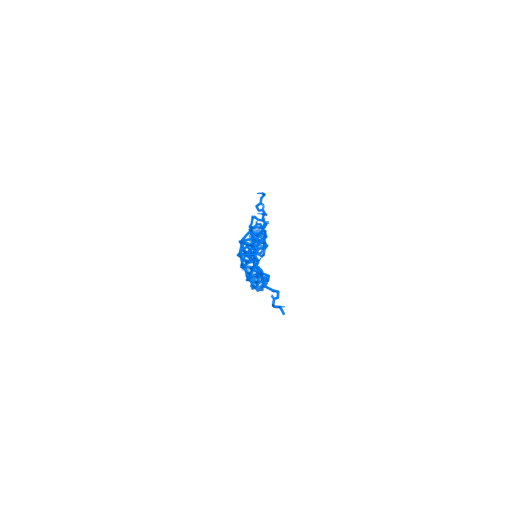1
ATOM 602 N N . THR A 1 81 ? -18.519 0.798 38.340 1.00 89.38 81 THR A N 1
ATOM 603 C CA . THR A 1 81 ? -18.425 2.208 38.710 1.00 89.38 81 THR A CA 1
ATOM 604 C C . THR A 1 81 ? -18.269 3.102 37.483 1.00 89.38 81 THR A C 1
ATOM 606 O O . THR A 1 81 ? -17.763 2.695 36.441 1.00 89.38 81 THR A O 1
ATOM 609 N N . VAL A 1 82 ? -18.670 4.368 37.620 1.00 86.12 82 VAL A N 1
ATOM 610 C CA . VAL A 1 82 ? -18.507 5.376 36.558 1.00 86.12 82 VAL A CA 1
ATOM 611 C C . VAL A 1 82 ? -17.027 5.647 36.258 1.00 86.12 82 VAL A C 1
ATOM 613 O O . VAL A 1 82 ? -16.679 5.907 35.111 1.00 86.12 82 VAL A O 1
ATOM 616 N N . SER A 1 83 ? -16.143 5.545 37.258 1.00 90.06 83 SER A N 1
ATOM 617 C CA . SER A 1 83 ? -14.697 5.726 37.061 1.00 90.06 83 SER A CA 1
ATOM 618 C C . SER A 1 83 ? -14.120 4.671 36.112 1.00 90.06 83 SER A C 1
ATOM 620 O O . SER A 1 83 ? -13.394 5.020 35.188 1.00 90.06 83 SER A O 1
ATOM 622 N N . GLU A 1 84 ? -14.514 3.403 36.271 1.00 86.69 84 GLU A N 1
ATOM 623 C CA . GLU A 1 84 ? -14.091 2.307 35.385 1.00 86.69 84 GLU A CA 1
ATOM 624 C C . GLU A 1 84 ? -14.622 2.488 33.949 1.00 86.69 84 GLU A C 1
ATOM 626 O O . GLU A 1 84 ? -13.936 2.156 32.984 1.00 86.69 84 GLU A O 1
ATOM 631 N N . VAL A 1 85 ? -15.818 3.068 33.779 1.00 88.94 85 VAL A N 1
ATOM 632 C CA . VAL A 1 85 ? -16.352 3.428 32.449 1.00 88.94 85 VAL A CA 1
ATOM 633 C C . VAL A 1 85 ? -15.498 4.515 31.789 1.00 88.94 85 VAL A C 1
ATOM 635 O O . VAL A 1 85 ? -15.190 4.414 30.602 1.00 88.94 85 VAL A O 1
ATOM 638 N N . ILE A 1 86 ? -15.102 5.551 32.537 1.00 91.44 86 ILE A N 1
ATOM 639 C CA . ILE A 1 86 ? -14.248 6.634 32.023 1.00 91.44 86 ILE A CA 1
ATOM 640 C C . ILE A 1 86 ? -12.870 6.091 31.633 1.00 91.44 86 ILE A C 1
ATOM 642 O O . ILE A 1 86 ? -12.346 6.456 30.577 1.00 91.44 86 ILE A O 1
ATOM 646 N N . GLU A 1 87 ? -12.296 5.203 32.445 1.00 90.75 87 GLU A N 1
ATOM 647 C CA . GLU A 1 87 ? -11.037 4.525 32.129 1.00 90.75 87 GLU A CA 1
ATOM 648 C C . GLU A 1 87 ? -11.153 3.696 30.845 1.00 90.75 87 GLU A C 1
ATOM 650 O O . GLU A 1 87 ? -10.324 3.857 29.947 1.00 90.75 87 GLU A O 1
ATOM 655 N N . LEU A 1 88 ? -12.214 2.891 30.699 1.00 92.12 88 LEU A N 1
ATOM 656 C CA . LEU A 1 88 ? -12.469 2.122 29.477 1.00 92.12 88 LEU A CA 1
ATOM 657 C C . LEU A 1 88 ? -12.634 3.013 28.247 1.00 92.12 88 LEU A C 1
ATOM 659 O O . LEU A 1 88 ? -12.035 2.742 27.210 1.00 92.12 88 LEU A O 1
ATOM 663 N N . GLN A 1 89 ? -13.423 4.083 28.348 1.00 89.00 89 GLN A N 1
ATOM 664 C CA . GLN A 1 89 ? -13.646 5.007 27.238 1.00 89.00 89 GLN A CA 1
ATOM 665 C C . GLN A 1 89 ? -12.347 5.705 26.822 1.00 89.00 89 GLN A C 1
ATOM 667 O O . GLN A 1 89 ? -12.070 5.845 25.631 1.00 89.00 89 GLN A O 1
ATOM 672 N N . THR A 1 90 ? -11.540 6.131 27.794 1.00 92.06 90 THR A N 1
ATOM 673 C CA . THR A 1 90 ? -10.255 6.794 27.536 1.00 92.06 90 THR A CA 1
ATOM 674 C C . THR A 1 90 ? -9.258 5.822 26.905 1.00 92.06 90 THR A C 1
ATOM 676 O O . THR A 1 90 ? -8.574 6.182 25.946 1.00 92.06 90 THR A O 1
ATOM 679 N N . GLY A 1 91 ? -9.213 4.579 27.396 1.00 92.06 91 GLY A N 1
ATOM 680 C CA . GLY A 1 91 ? -8.407 3.505 26.821 1.00 92.06 91 GLY A CA 1
ATOM 681 C C . GLY A 1 91 ? -8.803 3.203 25.378 1.00 92.06 91 GLY A C 1
ATOM 682 O O . GLY A 1 91 ? -7.951 3.241 24.496 1.00 92.06 91 GLY A O 1
ATOM 683 N N . PHE A 1 92 ? -10.099 3.015 25.117 1.00 91.00 92 PHE A N 1
ATOM 684 C CA . PHE A 1 92 ? -10.622 2.779 23.772 1.00 91.00 92 PHE A CA 1
ATOM 685 C C . PHE A 1 92 ? -10.260 3.912 22.808 1.00 91.00 92 PHE A C 1
ATOM 687 O O . PHE A 1 92 ? -9.750 3.657 21.722 1.00 91.00 92 PHE A O 1
ATOM 694 N N . VAL A 1 93 ? -10.442 5.174 23.211 1.00 94.12 93 VAL A N 1
ATOM 695 C CA . VAL A 1 93 ? -10.081 6.327 22.369 1.00 94.12 93 VAL A CA 1
ATOM 696 C C . VAL A 1 93 ? -8.584 6.354 22.061 1.00 94.12 93 VAL A C 1
ATOM 698 O O . VAL A 1 93 ? -8.212 6.615 20.917 1.00 94.12 93 VAL A O 1
ATOM 701 N N . ARG A 1 94 ? -7.720 6.057 23.042 1.00 93.88 94 ARG A N 1
ATOM 702 C CA . ARG A 1 94 ? -6.273 5.949 22.803 1.00 93.88 94 ARG A CA 1
ATOM 703 C C . ARG A 1 94 ? -5.966 4.844 21.791 1.00 93.88 94 ARG A C 1
ATOM 705 O O . ARG A 1 94 ? -5.252 5.110 20.829 1.00 93.88 94 ARG A O 1
ATOM 712 N N . THR A 1 95 ? -6.525 3.649 21.975 1.00 92.31 95 THR A N 1
ATOM 713 C CA . THR A 1 95 ? -6.318 2.517 21.060 1.00 92.31 95 THR A CA 1
ATOM 714 C C . THR A 1 95 ? -6.790 2.846 19.646 1.00 92.31 95 THR A C 1
ATOM 716 O O . THR A 1 95 ? -6.045 2.641 18.692 1.00 92.31 95 THR A O 1
ATOM 719 N N . GLN A 1 96 ? -7.976 3.441 19.498 1.00 92.75 96 GLN A N 1
ATOM 720 C CA . GLN A 1 96 ? -8.491 3.850 18.190 1.00 92.75 96 GLN A CA 1
ATOM 721 C C . GLN A 1 96 ? -7.618 4.927 17.534 1.00 92.75 96 GLN A C 1
ATOM 723 O O . GLN A 1 96 ? -7.425 4.906 16.319 1.00 92.75 96 GLN A O 1
ATOM 728 N N . TYR A 1 97 ? -7.057 5.856 18.313 1.00 94.25 97 TYR A N 1
ATOM 729 C CA . TYR A 1 97 ? -6.127 6.858 17.795 1.00 94.25 97 TYR A CA 1
ATOM 730 C C . TYR A 1 97 ? -4.818 6.228 17.301 1.00 94.25 97 TYR A C 1
ATOM 732 O O . TYR A 1 97 ? -4.363 6.532 16.199 1.00 94.25 97 TYR A O 1
ATOM 740 N N . GLU A 1 98 ? -4.223 5.329 18.086 1.00 93.38 98 GLU A N 1
ATOM 741 C CA . GLU A 1 98 ? -3.007 4.604 17.701 1.00 93.38 98 GLU A CA 1
ATOM 742 C C . GLU A 1 98 ? -3.235 3.763 16.437 1.00 93.38 98 GLU A C 1
ATOM 744 O O . GLU A 1 98 ? -2.427 3.822 15.505 1.00 93.38 98 GLU A O 1
ATOM 749 N N . ALA A 1 99 ? -4.374 3.068 16.358 1.00 92.81 99 ALA A N 1
ATOM 750 C CA . ALA A 1 99 ? -4.784 2.318 15.176 1.00 92.81 99 ALA A CA 1
ATOM 751 C C . ALA A 1 99 ? -4.929 3.230 13.948 1.00 92.81 99 ALA A C 1
ATOM 753 O O . ALA A 1 99 ? -4.358 2.935 12.901 1.00 92.81 99 ALA A O 1
ATOM 754 N N . ALA A 1 100 ? -5.607 4.375 14.077 1.00 91.19 100 ALA A N 1
ATOM 755 C CA . ALA A 1 100 ? -5.783 5.324 12.978 1.00 91.19 100 ALA A CA 1
ATOM 756 C C . ALA A 1 100 ? -4.445 5.878 12.458 1.00 91.19 100 ALA A C 1
ATOM 758 O O . ALA A 1 100 ? -4.237 5.980 11.245 1.00 91.19 100 ALA A O 1
ATOM 759 N N . VAL A 1 101 ? -3.515 6.206 13.360 1.00 94.69 101 VAL A N 1
ATOM 760 C CA . VAL A 1 101 ? -2.166 6.659 12.988 1.00 94.69 101 VAL A CA 1
ATOM 761 C C . VAL A 1 101 ? -1.398 5.551 12.266 1.00 94.69 101 VAL A C 1
ATOM 763 O O . VAL A 1 101 ? -0.755 5.827 11.253 1.00 94.69 101 VAL A O 1
ATOM 766 N N . SER A 1 102 ? -1.466 4.310 12.756 1.00 92.25 102 SER A N 1
ATOM 767 C CA . SER A 1 102 ? -0.802 3.164 12.124 1.00 92.25 102 SER A CA 1
ATOM 768 C C . SER A 1 102 ? -1.362 2.890 10.729 1.00 92.25 102 SER A C 1
ATOM 770 O O . SER A 1 102 ? -0.615 2.889 9.754 1.00 92.25 102 SER A O 1
ATOM 772 N N . GLN A 1 103 ? -2.685 2.762 10.616 1.00 90.12 103 GLN A N 1
ATOM 773 C CA . GLN A 1 103 ? -3.379 2.505 9.353 1.00 90.12 103 GLN A CA 1
ATOM 774 C C . GLN A 1 103 ? -3.082 3.600 8.314 1.00 90.12 103 GLN A C 1
ATOM 776 O O . GLN A 1 103 ? -2.833 3.304 7.148 1.00 90.12 103 GLN A O 1
ATOM 781 N N . SER A 1 104 ? -3.023 4.871 8.733 1.00 90.88 104 SER A N 1
ATOM 782 C CA . SER A 1 104 ? -2.682 5.992 7.842 1.00 90.88 104 SER A CA 1
ATOM 783 C C . SER A 1 104 ? -1.247 5.917 7.307 1.00 90.88 104 SER A C 1
ATOM 785 O O . SER A 1 104 ? -1.001 6.235 6.138 1.00 90.88 104 SER A O 1
ATOM 787 N N . LYS A 1 105 ? -0.285 5.501 8.144 1.00 93.31 105 LYS A N 1
ATOM 788 C CA . LYS A 1 105 ? 1.112 5.313 7.721 1.00 93.31 105 LYS A CA 1
ATOM 789 C C . LYS A 1 105 ? 1.226 4.189 6.704 1.00 93.31 105 LYS A C 1
ATOM 791 O O . LYS A 1 105 ? 1.809 4.396 5.647 1.00 93.31 105 LYS A O 1
ATOM 796 N N . GLU A 1 106 ? 0.604 3.053 6.979 1.00 89.56 106 GLU A N 1
ATOM 797 C CA . GLU A 1 106 ? 0.620 1.909 6.070 1.00 89.56 106 GLU A CA 1
ATOM 798 C C . GLU A 1 106 ? -0.030 2.219 4.721 1.00 89.56 106 GLU A C 1
ATOM 800 O O . GLU A 1 106 ? 0.522 1.867 3.685 1.00 89.56 106 GLU A O 1
ATOM 805 N N . LEU A 1 107 ? -1.164 2.929 4.705 1.00 89.44 107 LEU A N 1
ATOM 806 C CA . LEU A 1 107 ? -1.797 3.398 3.466 1.00 89.44 107 LEU A CA 1
ATOM 807 C C . LEU A 1 107 ? -0.856 4.296 2.650 1.00 89.44 107 LEU A C 1
ATOM 809 O O . LEU A 1 107 ? -0.789 4.182 1.425 1.00 89.44 107 LEU A O 1
ATOM 813 N N . THR A 1 108 ? -0.107 5.168 3.327 1.00 91.06 108 THR A N 1
ATOM 814 C CA . THR A 1 108 ? 0.881 6.048 2.689 1.00 91.06 108 THR A CA 1
ATOM 815 C C . THR A 1 108 ? 2.060 5.252 2.127 1.00 91.06 108 THR A C 1
ATOM 817 O O . THR A 1 108 ? 2.500 5.499 1.004 1.00 91.06 108 THR A O 1
ATOM 820 N N . GLU A 1 109 ? 2.574 4.283 2.882 1.00 90.81 109 GLU A N 1
ATOM 821 C CA . GLU A 1 109 ? 3.652 3.392 2.445 1.00 90.81 109 GLU A CA 1
ATOM 822 C C . GLU A 1 109 ? 3.223 2.537 1.254 1.00 90.81 109 GLU A C 1
ATOM 824 O O . GLU A 1 109 ? 3.940 2.480 0.257 1.00 90.81 109 GLU A O 1
ATOM 829 N N . PHE A 1 110 ? 2.023 1.962 1.305 1.00 88.50 110 PHE A N 1
ATOM 830 C CA . PHE A 1 110 ? 1.440 1.195 0.212 1.00 88.50 110 PHE A CA 1
ATOM 831 C C . PHE A 1 110 ? 1.297 2.035 -1.066 1.00 88.50 110 PHE A C 1
ATOM 833 O O . PHE A 1 110 ? 1.703 1.602 -2.145 1.00 88.50 110 PHE A O 1
ATOM 840 N N . ALA A 1 111 ? 0.776 3.263 -0.961 1.00 86.94 111 ALA A N 1
ATOM 841 C CA . ALA A 1 111 ? 0.634 4.158 -2.110 1.00 86.94 111 ALA A CA 1
ATOM 842 C C . ALA A 1 111 ? 1.992 4.534 -2.731 1.00 86.94 111 ALA A C 1
ATOM 844 O O . ALA A 1 111 ? 2.138 4.560 -3.960 1.00 86.94 111 ALA A O 1
ATOM 845 N N . ASN A 1 112 ? 2.997 4.794 -1.890 1.00 89.44 112 ASN A N 1
ATOM 846 C CA . ASN A 1 112 ? 4.359 5.063 -2.343 1.00 89.44 112 ASN A CA 1
ATOM 847 C C . ASN A 1 112 ? 4.970 3.843 -3.035 1.00 89.44 112 ASN A C 1
ATOM 849 O O . ASN A 1 112 ? 5.525 3.979 -4.123 1.00 89.44 112 ASN A O 1
ATOM 853 N N . ASP A 1 113 ? 4.843 2.660 -2.439 1.00 87.31 113 ASP A N 1
ATOM 854 C CA . ASP A 1 113 ? 5.373 1.411 -2.981 1.00 87.31 113 ASP A CA 1
ATOM 855 C C . ASP A 1 113 ? 4.743 1.068 -4.336 1.00 87.31 113 ASP A C 1
ATOM 857 O O . ASP A 1 113 ? 5.463 0.816 -5.304 1.00 87.31 113 ASP A O 1
ATOM 861 N N . LEU A 1 114 ? 3.415 1.171 -4.452 1.00 86.06 114 LEU A N 1
ATOM 862 C CA . LEU A 1 114 ? 2.707 0.959 -5.712 1.00 86.06 114 LEU A CA 1
ATOM 863 C C . LEU A 1 114 ? 3.178 1.942 -6.791 1.00 86.06 114 LEU A C 1
ATOM 865 O O . LEU A 1 114 ? 3.445 1.538 -7.924 1.00 86.06 114 LEU A O 1
ATOM 869 N N . THR A 1 115 ? 3.335 3.220 -6.438 1.00 86.25 115 THR A N 1
ATOM 870 C CA . THR A 1 115 ? 3.834 4.248 -7.361 1.00 86.25 115 THR A CA 1
ATOM 871 C C . THR A 1 115 ? 5.260 3.938 -7.812 1.00 86.25 115 THR A C 1
ATOM 873 O O . THR A 1 115 ? 5.544 3.956 -9.010 1.00 86.25 115 THR A O 1
ATOM 876 N N . GLN A 1 116 ? 6.157 3.611 -6.879 1.00 86.50 116 GLN A N 1
ATOM 87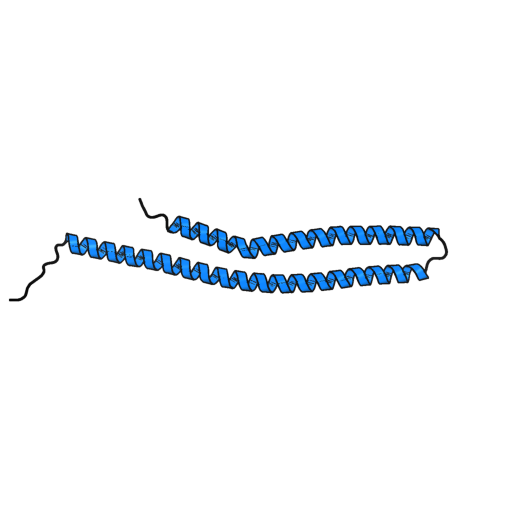7 C CA . GLN A 1 116 ? 7.544 3.282 -7.199 1.00 86.50 116 GLN A CA 1
ATOM 878 C C . GLN A 1 116 ? 7.623 2.047 -8.096 1.00 86.50 116 GLN A C 1
ATOM 880 O O . GLN A 1 116 ? 8.273 2.099 -9.134 1.00 86.50 116 GLN A O 1
ATOM 885 N N . LYS A 1 117 ? 6.920 0.962 -7.766 1.00 83.44 117 LYS A N 1
ATOM 886 C CA . LYS A 1 117 ? 6.978 -0.277 -8.552 1.00 83.44 117 LYS A CA 1
ATOM 887 C C . LYS A 1 117 ? 6.319 -0.156 -9.931 1.00 83.44 117 LYS A C 1
ATOM 889 O O . LYS A 1 117 ? 6.748 -0.827 -10.859 1.00 83.44 117 LYS A O 1
ATOM 894 N N . THR A 1 118 ? 5.324 0.717 -10.087 1.00 80.25 118 THR A N 1
ATOM 895 C CA . THR A 1 118 ? 4.599 0.909 -11.357 1.00 80.25 118 THR A CA 1
ATOM 896 C C . THR A 1 118 ? 5.322 1.884 -12.290 1.00 80.25 118 THR A C 1
ATOM 898 O O . THR A 1 118 ? 5.482 1.601 -13.474 1.00 80.25 118 THR A O 1
ATOM 901 N N . PHE A 1 119 ? 5.768 3.037 -11.780 1.00 78.75 119 PHE A N 1
ATOM 902 C CA . PHE A 1 119 ? 6.248 4.143 -12.620 1.00 78.75 119 PHE A CA 1
ATOM 903 C C . PHE A 1 119 ? 7.767 4.202 -12.767 1.00 78.75 119 PHE A C 1
ATOM 905 O O . PHE A 1 119 ? 8.262 4.643 -13.807 1.00 78.75 119 PHE A O 1
ATOM 912 N N . LYS A 1 120 ? 8.523 3.763 -11.755 1.00 81.56 120 LYS A N 1
ATOM 913 C CA . LYS A 1 120 ? 9.988 3.819 -11.798 1.00 81.56 120 LYS A CA 1
ATOM 914 C C . LYS A 1 120 ? 10.593 2.986 -12.940 1.00 81.56 120 LYS A C 1
ATOM 916 O O . LYS A 1 120 ? 11.448 3.535 -13.633 1.00 81.56 120 LYS A O 1
ATOM 921 N N . PRO A 1 121 ? 10.149 1.741 -13.216 1.00 78.44 121 PRO A N 1
ATOM 922 C CA . PRO A 1 121 ? 10.706 0.943 -14.313 1.00 78.44 121 PRO A CA 1
ATOM 923 C C . PRO A 1 121 ? 10.498 1.599 -15.682 1.00 78.44 121 PRO A C 1
ATOM 925 O O . PRO A 1 121 ? 11.408 1.630 -16.506 1.00 78.44 121 PRO A O 1
ATOM 928 N N . LEU A 1 122 ? 9.322 2.199 -15.901 1.00 76.31 122 LEU A N 1
ATOM 929 C CA . LEU A 1 122 ? 9.010 2.928 -17.130 1.00 76.31 122 LEU A CA 1
ATOM 930 C C . LEU A 1 122 ? 9.941 4.135 -17.326 1.00 76.31 122 LEU A C 1
ATOM 932 O O . LEU A 1 122 ? 10.473 4.346 -18.416 1.00 76.31 122 LEU A O 1
ATOM 936 N N . ALA A 1 123 ? 10.148 4.921 -16.264 1.00 81.12 123 ALA A N 1
ATOM 937 C CA . ALA A 1 123 ? 11.016 6.095 -16.292 1.00 81.12 123 ALA A CA 1
ATOM 938 C C . ALA A 1 123 ? 12.492 5.720 -16.513 1.00 81.12 123 ALA A C 1
ATOM 940 O O . ALA A 1 123 ? 13.168 6.344 -17.334 1.00 81.12 123 ALA A O 1
ATOM 941 N N . ASP A 1 124 ? 12.975 4.680 -15.828 1.00 82.44 124 ASP A N 1
ATOM 942 C CA . ASP A 1 124 ? 14.350 4.192 -15.957 1.00 82.44 124 ASP A CA 1
ATOM 943 C C . ASP A 1 124 ? 14.609 3.658 -17.384 1.00 82.44 124 ASP A C 1
ATOM 945 O O . ASP A 1 124 ? 15.625 3.998 -18.001 1.00 82.44 124 ASP A O 1
ATOM 949 N N . ASN A 1 125 ? 13.656 2.916 -17.964 1.00 77.56 125 ASN A N 1
ATOM 950 C CA . ASN A 1 125 ? 13.752 2.404 -19.335 1.00 77.56 125 ASN A CA 1
ATOM 951 C C . ASN A 1 125 ? 13.705 3.519 -20.388 1.00 77.56 125 ASN A C 1
ATOM 953 O O . ASN A 1 125 ? 14.489 3.499 -21.338 1.00 77.56 125 ASN A O 1
ATOM 957 N N . ALA A 1 126 ? 12.856 4.534 -20.206 1.00 79.44 126 ALA A N 1
ATOM 958 C CA . ALA A 1 126 ? 12.830 5.703 -21.084 1.00 79.44 126 ALA A CA 1
ATOM 959 C C . ALA A 1 126 ? 14.151 6.493 -21.025 1.00 79.44 126 ALA A C 1
ATOM 961 O O . ALA A 1 126 ? 14.675 6.922 -22.056 1.00 79.44 126 ALA A O 1
ATOM 962 N N . GLN A 1 127 ? 14.732 6.651 -19.830 1.00 82.81 127 GLN A N 1
ATOM 963 C CA . GLN A 1 127 ? 16.018 7.323 -19.659 1.00 82.81 127 GLN A CA 1
ATOM 964 C C . GLN A 1 127 ? 17.171 6.531 -20.295 1.00 82.81 127 GLN A C 1
ATOM 966 O O . GLN A 1 127 ? 18.074 7.138 -20.879 1.00 82.81 127 GLN A O 1
ATOM 971 N N . LYS A 1 128 ? 17.148 5.196 -20.197 1.00 79.94 128 LYS A N 1
ATOM 972 C CA . LYS A 1 128 ? 18.109 4.300 -20.857 1.00 79.94 128 LYS A CA 1
ATOM 973 C C . LYS A 1 128 ? 18.002 4.416 -22.379 1.00 79.94 128 LYS A C 1
ATOM 975 O O . LYS A 1 128 ? 18.990 4.762 -23.020 1.00 79.94 128 LYS A O 1
ATOM 980 N N . ALA A 1 129 ? 16.795 4.288 -22.934 1.00 75.75 129 ALA A N 1
ATOM 981 C CA . ALA A 1 129 ? 16.552 4.435 -24.369 1.00 75.75 129 ALA A CA 1
ATOM 982 C C . ALA A 1 129 ? 17.013 5.803 -24.906 1.00 75.75 129 ALA A C 1
ATOM 984 O O . ALA A 1 129 ? 17.651 5.872 -25.952 1.00 75.75 129 ALA A O 1
ATOM 985 N N . PHE A 1 130 ? 16.767 6.897 -24.176 1.00 78.81 130 PHE A N 1
ATOM 986 C CA . PHE A 1 130 ? 17.230 8.231 -24.576 1.00 78.81 130 PHE A CA 1
ATOM 987 C C . PHE A 1 130 ? 18.763 8.367 -24.579 1.00 78.81 130 PHE A C 1
ATOM 989 O O . PHE A 1 130 ? 19.323 9.050 -25.437 1.00 78.81 130 PHE A O 1
ATOM 996 N N . LYS A 1 131 ? 19.457 7.731 -23.626 1.00 79.62 131 LYS A N 1
ATOM 997 C CA . LYS A 1 131 ? 20.928 7.717 -23.580 1.00 79.62 131 LYS A CA 1
ATOM 998 C C . LYS A 1 131 ? 21.517 6.872 -24.708 1.00 79.62 131 LYS A C 1
ATOM 1000 O O . LYS A 1 131 ? 22.474 7.319 -25.333 1.00 79.62 131 LYS A O 1
ATOM 1005 N N . ASP A 1 132 ? 20.920 5.719 -24.989 1.00 72.25 132 ASP A N 1
ATOM 1006 C CA . ASP A 1 132 ? 21.368 4.802 -26.042 1.00 72.25 132 ASP A CA 1
ATOM 1007 C C . ASP A 1 132 ? 21.080 5.350 -27.452 1.00 72.25 132 ASP A C 1
ATOM 1009 O O . ASP A 1 132 ? 21.809 5.048 -28.397 1.00 72.25 132 ASP A O 1
ATOM 1013 N N . PHE A 1 133 ? 20.043 6.189 -27.595 1.00 65.31 133 PHE A N 1
ATOM 1014 C CA . PHE A 1 133 ? 19.641 6.819 -28.859 1.00 65.31 133 PHE A CA 1
ATOM 1015 C C . PHE A 1 133 ? 20.270 8.200 -29.101 1.00 65.31 133 PHE A C 1
ATOM 1017 O O . PHE A 1 133 ? 20.006 8.815 -30.136 1.00 65.31 133 PHE A O 1
ATOM 1024 N N . LYS A 1 134 ? 21.117 8.720 -28.196 1.00 60.19 134 LYS A N 1
ATOM 1025 C CA . LYS A 1 134 ? 21.957 9.879 -28.532 1.00 60.19 134 LYS A CA 1
ATOM 1026 C C . LYS A 1 134 ? 22.847 9.484 -29.712 1.00 60.19 134 LYS A C 1
ATOM 1028 O O . LYS A 1 134 ? 23.829 8.767 -29.547 1.00 60.19 134 LYS A O 1
ATOM 1033 N N . LEU A 1 135 ? 22.451 9.946 -30.899 1.00 52.38 135 LEU A N 1
ATOM 1034 C CA . LEU A 1 135 ? 23.199 9.820 -32.143 1.00 52.38 135 LEU A CA 1
ATOM 1035 C C . LEU A 1 135 ? 24.659 10.228 -31.889 1.00 52.38 135 LEU A C 1
ATOM 1037 O O . LEU A 1 135 ? 24.876 11.272 -31.261 1.00 52.38 135 LEU A O 1
ATOM 1041 N N . PRO A 1 136 ? 25.650 9.437 -32.341 1.00 43.62 136 PRO A N 1
ATOM 1042 C CA . PRO A 1 136 ? 27.027 9.905 -32.361 1.00 43.62 136 PRO A CA 1
ATOM 1043 C C . PRO A 1 136 ? 27.066 11.197 -33.188 1.00 43.62 136 PRO A C 1
ATOM 1045 O O . PRO A 1 136 ? 26.585 11.218 -34.322 1.00 43.62 136 PRO A O 1
ATOM 1048 N N . ALA A 1 137 ? 27.538 12.276 -32.561 1.00 39.97 137 ALA A N 1
ATOM 1049 C CA . ALA A 1 137 ? 27.838 13.536 -33.235 1.00 39.97 137 ALA A CA 1
ATOM 1050 C C . ALA A 1 137 ? 29.030 13.369 -34.184 1.00 39.97 137 ALA A C 1
ATOM 1052 O O . ALA A 1 137 ? 29.921 12.547 -33.858 1.00 39.97 137 ALA A O 1
#